Protein AF-A0A7S0L9W1-F1 (afdb_monomer_lite)

pLDDT: mean 86.01, std 10.77, range [50.94, 96.69]

Organism: NCBI:txid221442

Foldseek 3Di:
DDDDDDDDDDFDDDLLCRVAAFQQAQEEEDEDDADDPPDQPPLLSNVVSCLRHHHAQGKYKYKWADDPSIPVVVNVVNQCVPPHPQKDWPDWDWDADPNGIMIITMMGGHDD

Sequence (112 aa):
AAMLRGVVSAIVADATRPALRADSVDVVLADLPYGGSHARLDVGALLTQLGRLLRHGGRMLLLGSSGATGSATASLKCIRRWPRGSWRLVREAPVSCGGIPCTALLIVRSKR

Secondary structure (DSSP, 8-state):
-PPP----------TTS--PPTT-EEEEEEEPPPSTTS----HHHHHHHHHHHEEEEEEEEEEEE-STT-HHHHHHHHHHHTTTTSEEEEEEEEEEETTEEEEEEEEEEPP-

Structure (mmCIF, N/CA/C/O backbone):
data_AF-A0A7S0L9W1-F1
#
_entry.id   AF-A0A7S0L9W1-F1
#
loop_
_atom_site.group_PDB
_atom_site.id
_atom_site.type_symbol
_atom_site.label_atom_id
_atom_site.label_alt_id
_atom_site.label_comp_id
_atom_site.label_asym_id
_atom_site.label_entity_id
_atom_site.label_seq_id
_atom_site.pdbx_PDB_ins_code
_atom_site.Cartn_x
_atom_site.Cartn_y
_atom_site.Cartn_z
_atom_site.occupancy
_atom_site.B_iso_or_equiv
_atom_site.auth_seq_id
_atom_site.auth_comp_id
_atom_site.auth_asym_id
_atom_site.auth_atom_id
_atom_site.pdbx_PDB_model_num
ATOM 1 N N . ALA A 1 1 ? -9.606 -29.327 6.667 1.00 66.69 1 ALA A N 1
ATOM 2 C CA . ALA A 1 1 ? -9.270 -27.891 6.571 1.00 66.69 1 ALA A CA 1
ATOM 3 C C . ALA A 1 1 ? -10.549 -27.085 6.766 1.00 66.69 1 ALA A C 1
ATOM 5 O O . ALA A 1 1 ? -11.549 -27.431 6.150 1.00 66.69 1 ALA A O 1
ATOM 6 N N . ALA A 1 2 ? -10.562 -26.083 7.648 1.00 69.88 2 ALA A N 1
ATOM 7 C CA . ALA A 1 2 ? -11.728 -25.214 7.792 1.00 69.88 2 ALA A CA 1
ATOM 8 C C . ALA A 1 2 ? -11.856 -24.330 6.541 1.00 69.88 2 ALA A C 1
ATOM 10 O O . ALA A 1 2 ? -10.899 -23.661 6.155 1.00 69.88 2 ALA A O 1
ATOM 11 N N . MET A 1 3 ? -13.016 -24.360 5.888 1.00 80.50 3 MET A N 1
ATOM 12 C CA . MET A 1 3 ? -13.301 -23.504 4.739 1.00 80.50 3 MET A CA 1
ATOM 13 C C . MET A 1 3 ? -13.539 -22.078 5.239 1.00 80.50 3 MET A C 1
ATOM 15 O O . MET A 1 3 ? -14.477 -21.835 6.000 1.00 80.50 3 MET A O 1
ATOM 19 N N . LEU A 1 4 ? -12.689 -21.138 4.824 1.00 80.75 4 LEU A N 1
ATOM 20 C CA . LEU A 1 4 ? -12.913 -19.715 5.070 1.00 80.75 4 LEU A CA 1
ATOM 21 C C . LEU A 1 4 ? -14.210 -19.289 4.370 1.00 80.75 4 LEU A C 1
ATOM 23 O O . LEU A 1 4 ? -14.397 -19.550 3.182 1.00 80.75 4 LEU A O 1
ATOM 27 N N . ARG A 1 5 ? -15.112 -18.646 5.115 1.00 86.12 5 ARG A N 1
ATOM 28 C CA . ARG A 1 5 ? -16.354 -18.060 4.595 1.00 86.12 5 ARG A CA 1
ATOM 29 C C . ARG A 1 5 ? -16.270 -16.544 4.733 1.00 86.12 5 ARG A C 1
ATOM 31 O O . ARG A 1 5 ? -15.873 -16.051 5.784 1.00 86.12 5 ARG A O 1
ATOM 38 N N . GLY A 1 6 ? -16.642 -15.818 3.683 1.00 87.88 6 GLY A N 1
ATOM 39 C CA . GLY A 1 6 ? -16.603 -14.359 3.657 1.00 87.88 6 GLY A CA 1
ATOM 40 C C . GLY A 1 6 ? -17.353 -13.785 2.459 1.00 87.88 6 GLY A C 1
ATOM 41 O O . GLY A 1 6 ? -17.722 -14.518 1.542 1.00 87.88 6 GLY A O 1
ATOM 42 N N . VAL A 1 7 ? -17.581 -12.474 2.487 1.00 91.12 7 VAL A N 1
ATOM 43 C CA . VAL A 1 7 ? -18.172 -11.718 1.376 1.00 91.12 7 VAL A CA 1
ATOM 44 C C . VAL A 1 7 ? -17.045 -11.071 0.581 1.00 91.12 7 VAL A C 1
ATOM 46 O O . VAL A 1 7 ? -16.161 -10.440 1.161 1.00 91.12 7 VAL A O 1
ATOM 49 N N . VAL A 1 8 ? -17.086 -11.222 -0.740 1.00 91.00 8 VAL A N 1
ATOM 50 C CA . VAL A 1 8 ? -16.186 -10.531 -1.666 1.00 91.00 8 VAL A CA 1
ATOM 51 C C . VAL A 1 8 ? -16.987 -9.461 -2.390 1.00 91.00 8 VAL A C 1
ATOM 53 O O . VAL A 1 8 ? -18.029 -9.755 -2.972 1.00 91.00 8 VAL A O 1
ATOM 56 N N . SER A 1 9 ? -16.477 -8.233 -2.371 1.00 90.62 9 SER A N 1
ATOM 57 C CA . SER A 1 9 ? -17.067 -7.098 -3.078 1.00 90.62 9 SER A CA 1
ATOM 58 C C . SER A 1 9 ? -16.028 -6.475 -3.998 1.00 90.62 9 SER A C 1
ATOM 60 O O . SER A 1 9 ? -14.873 -6.308 -3.606 1.00 90.62 9 SER A O 1
ATOM 62 N N . ALA A 1 10 ? -16.448 -6.099 -5.203 1.00 91.62 10 ALA A N 1
ATOM 63 C CA . ALA A 1 10 ? -15.641 -5.333 -6.143 1.00 91.62 10 ALA A CA 1
ATOM 64 C C . ALA A 1 10 ? -16.183 -3.904 -6.223 1.00 91.62 10 ALA A C 1
ATOM 66 O O . ALA A 1 10 ? -17.388 -3.697 -6.356 1.00 91.62 10 ALA A O 1
ATOM 67 N N . ILE A 1 11 ? -15.292 -2.920 -6.128 1.00 89.81 11 ILE A N 1
ATOM 68 C CA . ILE A 1 11 ? -15.631 -1.499 -6.208 1.00 89.81 11 ILE A CA 1
ATOM 69 C C . ILE A 1 11 ? -14.728 -0.877 -7.266 1.00 89.81 11 ILE A C 1
ATOM 71 O O . ILE A 1 11 ? -13.506 -0.979 -7.174 1.00 89.81 11 ILE A O 1
ATOM 75 N N . VAL A 1 12 ? -15.327 -0.218 -8.256 1.00 91.88 12 VAL A N 1
ATOM 76 C CA . VAL A 1 12 ? -14.591 0.614 -9.212 1.00 91.88 12 VAL A CA 1
ATOM 77 C C . VAL A 1 12 ? -14.493 2.012 -8.619 1.00 91.88 12 VAL A C 1
ATOM 79 O O . VAL A 1 12 ? -15.493 2.721 -8.524 1.00 91.88 12 VAL A O 1
ATOM 82 N N . ALA A 1 13 ? -13.300 2.394 -8.173 1.00 89.31 13 ALA A N 1
ATOM 83 C CA . ALA A 1 13 ? -13.055 3.709 -7.600 1.00 89.31 13 ALA A CA 1
ATOM 84 C C . ALA A 1 13 ? -11.594 4.136 -7.766 1.00 89.31 13 ALA A C 1
ATOM 86 O O . ALA A 1 13 ? -10.699 3.311 -7.946 1.00 89.31 13 ALA A O 1
ATOM 87 N N . ASP A 1 14 ? -11.358 5.439 -7.634 1.00 89.69 14 ASP A N 1
ATOM 88 C CA . ASP A 1 14 ? -10.025 5.987 -7.401 1.00 89.69 14 ASP A CA 1
ATOM 89 C C . ASP A 1 14 ? -9.581 5.620 -5.973 1.00 89.69 14 ASP A C 1
ATOM 91 O O . ASP A 1 14 ? -10.287 5.900 -5.002 1.00 89.69 14 ASP A O 1
ATOM 95 N N . ALA A 1 15 ? -8.405 5.007 -5.821 1.00 88.88 15 ALA A N 1
ATOM 96 C CA . ALA A 1 15 ? -7.862 4.617 -4.516 1.00 88.88 15 ALA A CA 1
ATOM 97 C C . ALA A 1 15 ? -7.563 5.821 -3.597 1.00 88.88 15 ALA A C 1
ATOM 99 O O . ALA A 1 15 ? -7.480 5.669 -2.377 1.00 88.88 15 ALA A O 1
ATOM 100 N N . THR A 1 16 ? -7.460 7.030 -4.157 1.00 87.62 16 THR A N 1
ATOM 101 C CA . THR A 1 16 ? -7.391 8.292 -3.409 1.00 87.62 16 THR A CA 1
ATOM 102 C C . THR A 1 16 ? -8.777 8.836 -3.020 1.00 87.62 16 THR A C 1
ATOM 104 O O . THR A 1 16 ? -8.878 9.840 -2.310 1.00 87.62 16 THR A O 1
ATOM 107 N N . ARG A 1 17 ? -9.872 8.191 -3.454 1.00 87.62 17 ARG A N 1
ATOM 108 C CA . ARG A 1 17 ? -11.271 8.531 -3.125 1.00 87.62 17 ARG A CA 1
ATOM 109 C C . ARG A 1 17 ? -12.204 7.296 -3.122 1.00 87.62 17 ARG A C 1
ATOM 111 O O . ARG A 1 17 ? -13.250 7.327 -3.765 1.00 87.62 17 ARG A O 1
ATOM 118 N N . PRO A 1 18 ? -11.913 6.217 -2.369 1.00 82.06 18 PRO A N 1
ATOM 119 C CA . PRO A 1 18 ? -12.571 4.917 -2.563 1.00 82.06 18 PRO A CA 1
ATOM 120 C C . PRO A 1 18 ? -14.012 4.810 -2.023 1.00 82.06 18 PRO A C 1
ATOM 122 O O . PRO A 1 18 ? -14.554 3.714 -1.958 1.00 82.06 18 PRO A O 1
ATOM 125 N N . ALA A 1 19 ? -14.630 5.909 -1.572 1.00 87.50 19 ALA A N 1
ATOM 126 C CA . ALA A 1 19 ? -15.959 5.944 -0.935 1.00 87.50 19 ALA A CA 1
ATOM 127 C C . ALA A 1 19 ? -16.153 4.988 0.272 1.00 87.50 19 ALA A C 1
ATOM 129 O O . ALA A 1 19 ? -17.274 4.735 0.708 1.00 87.50 19 ALA A O 1
ATOM 130 N N . LEU A 1 20 ? -15.062 4.488 0.860 1.00 90.38 20 LEU A N 1
ATOM 131 C CA . LEU A 1 20 ? -15.083 3.625 2.043 1.00 90.38 20 LEU A CA 1
ATOM 132 C C . LEU A 1 20 ? -15.120 4.440 3.347 1.00 90.38 20 LEU A C 1
ATOM 134 O O . LEU A 1 20 ? -14.573 5.550 3.431 1.00 90.38 20 LEU A O 1
ATOM 138 N N . ARG A 1 21 ? -15.748 3.876 4.386 1.00 92.94 21 ARG A N 1
ATOM 139 C CA . ARG A 1 21 ? -15.845 4.483 5.727 1.00 92.94 21 ARG A CA 1
ATOM 140 C C . ARG A 1 21 ? -14.475 4.539 6.410 1.00 92.94 21 ARG A C 1
ATOM 142 O O . ARG A 1 21 ? -13.616 3.699 6.154 1.00 92.94 21 ARG A O 1
ATOM 149 N N . ALA A 1 22 ? -14.266 5.534 7.269 1.00 91.75 22 ALA A N 1
ATOM 150 C CA . ALA A 1 22 ? -13.051 5.602 8.081 1.00 91.75 22 ALA A CA 1
ATOM 151 C C . ALA A 1 22 ? -12.955 4.390 9.026 1.00 91.75 22 ALA A C 1
ATOM 153 O O . ALA A 1 22 ? -13.988 3.856 9.426 1.00 91.75 22 ALA A O 1
ATOM 154 N N . ASP A 1 23 ? -11.730 3.959 9.338 1.00 92.25 23 ASP A N 1
ATOM 155 C CA . ASP A 1 23 ? -11.426 2.842 10.251 1.00 92.25 23 ASP A CA 1
ATOM 156 C C . ASP A 1 23 ? -12.154 1.516 9.930 1.00 92.25 23 ASP A C 1
ATOM 158 O O . ASP A 1 23 ? -12.356 0.679 10.806 1.00 92.25 23 ASP A O 1
ATOM 162 N N . SER A 1 24 ? -12.550 1.313 8.670 1.00 94.00 24 SER A N 1
ATOM 163 C CA . SER A 1 24 ? -13.317 0.142 8.221 1.00 94.00 24 SER A CA 1
ATOM 164 C C . SER A 1 24 ? -12.458 -1.028 7.739 1.00 94.00 24 SER A C 1
ATOM 166 O O . SER A 1 24 ? -12.993 -2.093 7.436 1.00 94.00 24 SER A O 1
ATOM 168 N N . VAL A 1 25 ? -11.140 -0.837 7.645 1.00 94.38 25 VAL A N 1
ATOM 169 C CA . VAL A 1 25 ? -10.213 -1.818 7.077 1.00 94.38 25 VAL A CA 1
ATOM 170 C C . VAL A 1 25 ? -9.17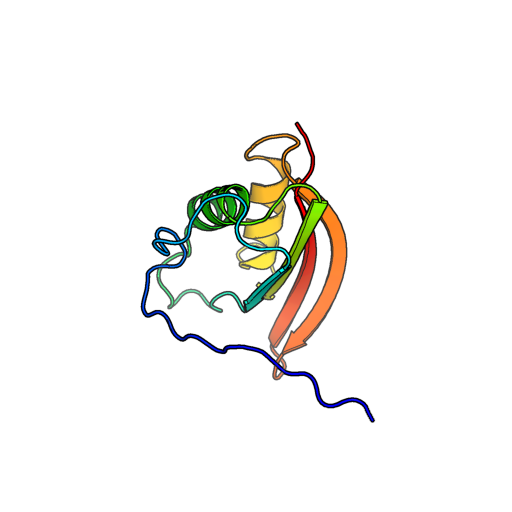5 -2.237 8.113 1.00 94.38 25 VAL A C 1
ATOM 172 O O . VAL A 1 25 ? -8.575 -1.402 8.785 1.00 94.38 25 VAL A O 1
ATOM 175 N N . ASP A 1 26 ? -8.911 -3.538 8.199 1.00 95.44 26 ASP A N 1
ATOM 176 C CA . ASP A 1 26 ? -7.905 -4.109 9.104 1.00 95.44 26 ASP A CA 1
ATOM 177 C C . ASP A 1 26 ? -6.544 -4.288 8.431 1.00 95.44 26 ASP A C 1
ATOM 179 O O . ASP A 1 26 ? -5.489 -4.121 9.058 1.00 95.44 26 ASP A O 1
ATOM 183 N N . VAL A 1 27 ? -6.589 -4.658 7.151 1.00 96.12 27 VAL A N 1
ATOM 184 C CA . VAL A 1 27 ? -5.433 -4.996 6.329 1.00 96.12 27 VAL A CA 1
ATOM 185 C C . VAL A 1 27 ? -5.618 -4.420 4.933 1.00 96.12 27 VAL A C 1
ATOM 187 O O . VAL A 1 27 ? -6.671 -4.591 4.324 1.00 96.12 27 VAL A O 1
ATOM 190 N N . VAL A 1 28 ? -4.576 -3.777 4.414 1.00 95.56 28 VAL A N 1
ATOM 191 C CA . VAL A 1 28 ? -4.488 -3.335 3.018 1.00 95.56 28 VAL A CA 1
ATOM 192 C C . VAL A 1 28 ? -3.353 -4.081 2.331 1.00 95.56 28 VAL A C 1
ATOM 194 O O . VAL A 1 28 ? -2.246 -4.160 2.862 1.00 95.56 28 VAL A O 1
ATOM 197 N N . LEU A 1 29 ? -3.616 -4.589 1.133 1.00 95.62 29 LEU A N 1
ATOM 198 C CA . LEU A 1 29 ? -2.604 -5.109 0.221 1.00 95.62 29 LEU A CA 1
ATOM 199 C C . LEU A 1 29 ? -2.688 -4.267 -1.049 1.00 95.62 29 LEU A C 1
ATOM 201 O O . LEU A 1 29 ? -3.775 -4.138 -1.611 1.00 95.62 29 LEU A O 1
ATOM 205 N N . ALA A 1 30 ? -1.581 -3.668 -1.474 1.00 92.75 30 ALA A N 1
ATOM 206 C CA . ALA A 1 30 ? -1.565 -2.864 -2.687 1.00 92.75 30 ALA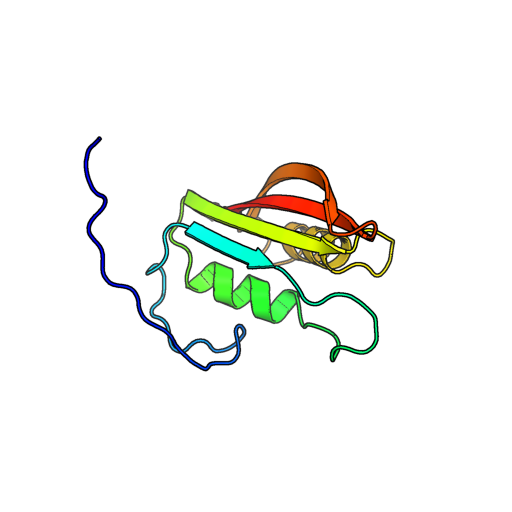 A CA 1
ATOM 207 C C . ALA A 1 30 ? -0.311 -3.141 -3.509 1.00 92.75 30 ALA A C 1
ATOM 209 O O . ALA A 1 30 ? 0.812 -3.004 -3.020 1.00 92.75 30 ALA A O 1
ATOM 210 N N . ASP A 1 31 ? -0.544 -3.495 -4.767 1.00 91.69 31 ASP A N 1
ATOM 211 C CA . ASP A 1 31 ? 0.466 -3.552 -5.810 1.00 91.69 31 ASP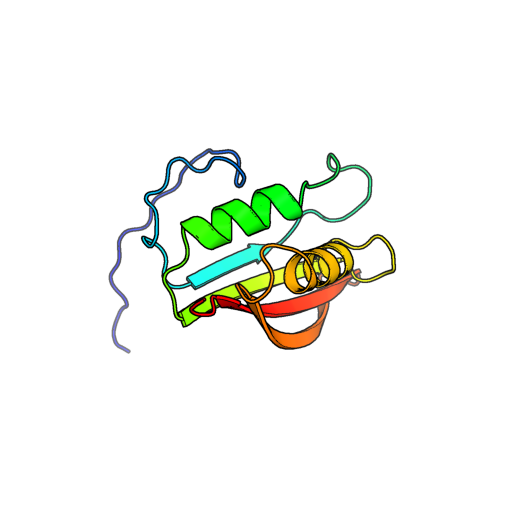 A CA 1
ATOM 212 C C . ASP A 1 31 ? 0.438 -2.226 -6.578 1.00 91.69 31 ASP A C 1
ATOM 214 O O . ASP A 1 31 ? -0.542 -1.907 -7.255 1.00 91.69 31 ASP A O 1
ATOM 218 N N . LEU A 1 32 ? 1.446 -1.381 -6.356 1.00 89.06 32 LEU A N 1
ATOM 219 C CA . LEU A 1 32 ? 1.463 -0.021 -6.881 1.00 89.06 32 LEU A CA 1
ATOM 220 C C . LEU A 1 32 ? 1.891 -0.016 -8.354 1.00 89.06 32 LEU A C 1
ATOM 222 O O . LEU A 1 32 ? 2.797 -0.758 -8.727 1.00 89.06 32 LEU A O 1
ATOM 226 N N . PRO A 1 33 ? 1.320 0.877 -9.184 1.00 83.31 33 PRO A N 1
ATOM 227 C CA . PRO A 1 33 ? 1.682 0.984 -10.592 1.00 83.31 33 PRO A CA 1
ATOM 228 C C . PRO A 1 33 ? 3.193 1.166 -10.799 1.00 83.31 33 PRO A C 1
ATOM 230 O O . PRO A 1 33 ? 3.866 1.910 -10.074 1.00 83.31 33 PRO A O 1
ATOM 233 N N . TYR A 1 34 ? 3.702 0.484 -11.825 1.00 73.88 34 TYR A N 1
ATOM 234 C CA . TYR A 1 34 ? 5.115 0.411 -12.183 1.00 73.88 34 TYR A CA 1
ATOM 235 C C . TYR A 1 34 ? 5.430 1.304 -13.387 1.00 73.88 34 TYR A C 1
ATOM 237 O O . TYR A 1 34 ? 4.724 1.269 -14.386 1.00 73.88 34 TYR A O 1
ATOM 245 N N . GLY A 1 35 ? 6.542 2.042 -13.349 1.00 59.97 35 GLY A N 1
ATOM 246 C CA . GLY A 1 35 ? 7.068 2.752 -14.523 1.00 59.97 35 GLY A CA 1
ATOM 247 C C . GLY A 1 35 ? 6.478 4.148 -14.773 1.00 59.97 35 GLY A C 1
ATOM 248 O O . GLY A 1 35 ? 5.421 4.515 -14.271 1.00 59.97 35 GLY A O 1
ATOM 249 N N . GLY A 1 36 ? 7.210 4.955 -15.549 1.00 52.16 36 GLY A N 1
ATOM 250 C CA . GLY A 1 36 ? 6.919 6.379 -15.777 1.00 52.16 36 GLY A CA 1
ATOM 251 C C . GLY A 1 36 ? 5.716 6.683 -16.679 1.00 52.16 36 GLY A C 1
ATOM 252 O O . GLY A 1 36 ? 5.337 7.848 -16.777 1.00 52.16 36 GLY A O 1
ATOM 253 N N . SER A 1 37 ? 5.125 5.668 -17.323 1.00 50.94 37 SER A N 1
ATOM 254 C CA . SER A 1 37 ? 3.979 5.817 -18.238 1.00 50.94 37 SER A CA 1
ATOM 255 C C . SER A 1 37 ? 2.622 5.794 -17.533 1.00 50.94 37 SER A C 1
ATOM 257 O O . SER A 1 37 ? 1.631 6.253 -18.096 1.00 50.94 37 SER A O 1
ATOM 259 N N . HIS A 1 38 ? 2.557 5.289 -16.299 1.00 52.88 38 HIS A N 1
ATOM 260 C CA . HIS A 1 38 ? 1.372 5.454 -15.468 1.00 52.88 38 HIS A CA 1
ATOM 261 C C . HIS A 1 38 ? 1.433 6.842 -14.832 1.00 52.88 38 HIS A C 1
ATOM 263 O O . HIS A 1 38 ? 2.456 7.216 -14.254 1.00 52.88 38 HIS A O 1
ATOM 269 N N . ALA A 1 39 ? 0.353 7.618 -14.986 1.00 53.03 39 ALA A N 1
ATOM 270 C CA . ALA A 1 39 ? 0.191 8.942 -14.391 1.00 53.03 39 ALA A CA 1
ATOM 271 C C . ALA A 1 39 ? 0.773 8.951 -12.972 1.00 53.03 39 ALA A C 1
ATOM 273 O O . ALA A 1 39 ? 0.449 8.065 -12.181 1.00 53.03 39 ALA A O 1
ATOM 274 N N . ARG A 1 40 ? 1.681 9.900 -12.694 1.00 69.81 40 ARG A N 1
ATOM 275 C CA . ARG A 1 40 ? 2.442 9.991 -11.438 1.00 69.81 40 ARG A CA 1
ATOM 276 C C . ARG A 1 40 ? 1.508 9.732 -10.259 1.00 69.81 40 ARG A C 1
ATOM 278 O O . ARG A 1 40 ? 0.702 10.594 -9.921 1.00 69.81 40 ARG A O 1
ATOM 285 N N . LEU A 1 41 ? 1.608 8.544 -9.666 1.00 78.94 41 LEU A N 1
ATOM 286 C CA . LEU A 1 41 ? 0.807 8.178 -8.509 1.00 78.94 41 LEU A CA 1
ATOM 287 C C . LEU A 1 41 ? 1.040 9.226 -7.419 1.00 78.94 41 LEU A C 1
ATOM 289 O O . LEU A 1 41 ? 2.176 9.409 -6.972 1.00 78.94 41 LEU A O 1
ATOM 293 N N . ASP A 1 42 ? -0.025 9.886 -6.965 1.00 85.81 42 ASP A N 1
ATOM 294 C CA . ASP A 1 42 ? 0.053 10.716 -5.768 1.00 85.81 42 ASP A CA 1
ATOM 295 C C . ASP A 1 42 ? 0.067 9.805 -4.537 1.00 85.81 42 ASP A C 1
ATOM 297 O O . ASP A 1 42 ? -0.950 9.491 -3.913 1.00 85.81 42 ASP A O 1
ATOM 301 N N . VAL A 1 43 ? 1.272 9.349 -4.203 1.00 86.56 43 VAL A N 1
ATOM 302 C CA . VAL A 1 43 ? 1.537 8.496 -3.045 1.00 86.56 43 VAL A CA 1
ATOM 303 C C . VAL A 1 43 ? 1.111 9.182 -1.742 1.00 86.56 43 VAL A C 1
ATOM 305 O O . VAL A 1 43 ? 0.678 8.510 -0.808 1.00 86.56 43 VAL A O 1
ATOM 308 N N . GLY A 1 44 ? 1.188 10.515 -1.666 1.00 85.94 44 GLY A N 1
ATOM 309 C CA . GLY A 1 44 ? 0.757 11.276 -0.495 1.00 85.94 44 GLY A CA 1
ATOM 310 C C . GLY A 1 44 ? -0.757 11.224 -0.301 1.00 85.94 44 GLY A C 1
ATOM 311 O O . GLY A 1 44 ? -1.227 10.915 0.799 1.00 85.94 44 GLY A O 1
ATOM 312 N N . ALA A 1 45 ? -1.518 11.470 -1.369 1.00 87.44 45 ALA A N 1
ATOM 313 C CA . ALA A 1 45 ? -2.975 11.363 -1.360 1.00 87.44 45 ALA A CA 1
ATOM 314 C C . ALA A 1 45 ? -3.434 9.929 -1.057 1.00 87.44 45 ALA A C 1
ATOM 316 O O . ALA A 1 45 ? -4.301 9.732 -0.201 1.00 87.44 45 ALA A O 1
ATOM 317 N N . LEU A 1 46 ? -2.801 8.929 -1.683 1.00 89.38 46 LEU A N 1
ATOM 318 C CA . LEU A 1 46 ? -3.079 7.517 -1.425 1.00 89.38 46 LEU A CA 1
ATOM 319 C C . LEU A 1 46 ? -2.854 7.171 0.050 1.00 89.38 46 LEU A C 1
ATOM 321 O O . LEU A 1 46 ? -3.769 6.697 0.721 1.00 89.38 46 LEU A O 1
ATOM 325 N N . LEU A 1 47 ? -1.663 7.451 0.587 1.00 88.50 47 LEU A N 1
ATOM 326 C CA . LEU A 1 47 ? -1.346 7.145 1.982 1.00 88.50 47 LEU A CA 1
ATOM 327 C C . LEU A 1 47 ? -2.260 7.895 2.947 1.00 88.50 47 LEU A C 1
ATOM 329 O O . LEU A 1 47 ? -2.682 7.319 3.941 1.00 88.50 47 LEU A O 1
ATOM 333 N N . THR A 1 48 ? -2.628 9.142 2.658 1.00 87.94 48 THR A N 1
ATOM 334 C CA . THR A 1 48 ? -3.576 9.895 3.494 1.00 87.94 48 THR A CA 1
ATOM 335 C C . THR A 1 48 ? -4.923 9.181 3.590 1.00 87.94 48 THR A C 1
ATOM 337 O O . THR A 1 48 ? -5.473 9.037 4.682 1.00 87.94 48 THR A O 1
ATOM 340 N N . GLN A 1 49 ? -5.439 8.674 2.472 1.00 89.81 49 GLN A N 1
ATOM 341 C CA . GLN A 1 49 ? -6.705 7.944 2.460 1.00 89.81 49 GLN A CA 1
ATOM 342 C C . GLN A 1 49 ? -6.596 6.580 3.113 1.00 89.81 49 GLN A C 1
ATOM 344 O O . GLN A 1 49 ? -7.442 6.240 3.933 1.00 89.81 49 GLN A O 1
ATOM 349 N N . LEU A 1 50 ? -5.535 5.823 2.840 1.00 90.31 50 LEU A N 1
ATOM 350 C CA . LEU A 1 50 ? -5.292 4.557 3.532 1.00 90.31 50 LEU A CA 1
ATOM 351 C C . LEU A 1 50 ? -5.168 4.781 5.046 1.00 90.31 50 LEU A C 1
ATOM 353 O O . LEU A 1 50 ? -5.686 3.992 5.829 1.00 90.31 50 LEU A O 1
ATOM 357 N N . GLY A 1 51 ? -4.590 5.909 5.462 1.00 89.38 51 GLY A N 1
ATOM 358 C CA . GLY A 1 51 ? -4.527 6.346 6.856 1.00 89.38 51 GLY A CA 1
ATOM 359 C C . GLY A 1 51 ? -5.870 6.695 7.469 1.00 89.38 51 GLY A C 1
ATOM 360 O O . GLY A 1 51 ? -5.994 6.601 8.679 1.00 89.38 51 GLY A O 1
ATOM 361 N N . ARG A 1 52 ? -6.873 7.063 6.671 1.00 90.62 52 ARG A N 1
ATOM 362 C CA . ARG A 1 52 ? -8.256 7.249 7.127 1.00 90.62 52 ARG A CA 1
ATOM 363 C C . ARG A 1 52 ? -9.000 5.916 7.233 1.00 90.62 52 ARG A C 1
ATOM 365 O O . ARG A 1 52 ? -9.818 5.748 8.128 1.00 90.62 52 ARG A O 1
ATOM 372 N N . LEU A 1 53 ? -8.761 4.992 6.302 1.00 92.31 53 LEU A N 1
ATOM 373 C CA . LEU A 1 53 ? -9.507 3.732 6.180 1.00 92.31 53 LEU A CA 1
ATOM 374 C C . LEU A 1 53 ? -9.023 2.636 7.123 1.00 92.31 53 LEU A C 1
ATOM 376 O O . LEU A 1 53 ? -9.830 1.885 7.662 1.00 92.31 53 LEU A O 1
ATOM 380 N N . LEU A 1 54 ? -7.708 2.511 7.272 1.00 92.88 54 LEU A N 1
ATOM 381 C CA . LEU A 1 54 ? -7.078 1.426 8.008 1.00 92.88 54 LEU A CA 1
ATOM 382 C C . LEU A 1 54 ? -7.203 1.691 9.502 1.00 92.88 54 LEU A C 1
ATOM 384 O O . LEU A 1 54 ? -6.656 2.689 9.934 1.00 92.88 54 LEU A O 1
ATOM 388 N N . ARG A 1 55 ? -7.836 0.839 10.308 1.00 93.00 55 ARG A N 1
ATOM 389 C CA . ARG A 1 55 ? -7.955 1.063 11.762 1.00 93.00 55 ARG A CA 1
ATOM 390 C C . ARG A 1 55 ? -6.594 1.270 12.446 1.00 93.00 55 ARG A C 1
ATOM 392 O O . ARG A 1 55 ? -5.559 0.804 11.963 1.00 93.00 55 ARG A O 1
ATOM 399 N N . HIS A 1 56 ? -6.568 1.906 13.618 1.00 90.69 56 HIS A N 1
ATOM 400 C CA . HIS A 1 56 ? -5.345 1.978 14.431 1.00 90.69 56 HIS A CA 1
ATOM 401 C C . HIS A 1 56 ? -4.790 0.578 14.743 1.00 90.69 56 HIS A C 1
ATOM 403 O O . HIS A 1 56 ? -5.523 -0.313 15.163 1.00 90.69 56 HIS A O 1
ATOM 409 N N . GLY A 1 57 ? -3.486 0.378 14.531 1.00 92.12 57 GLY A N 1
ATOM 410 C CA . GLY A 1 57 ? -2.843 -0.938 14.626 1.00 92.12 57 GLY A CA 1
ATOM 411 C C . GLY A 1 57 ? -3.059 -1.844 13.406 1.00 92.12 57 GLY A C 1
ATOM 412 O O . GLY A 1 57 ? -2.422 -2.895 13.316 1.00 92.12 57 GLY A O 1
ATOM 413 N N . GLY A 1 58 ? -3.905 -1.435 12.456 1.00 94.75 58 GLY A N 1
ATOM 414 C CA . GLY A 1 58 ? -4.061 -2.084 11.162 1.00 94.75 58 GLY A CA 1
ATOM 415 C C . GLY A 1 58 ? -2.765 -2.061 10.353 1.00 94.75 58 GLY A C 1
ATOM 416 O O . GLY A 1 58 ? -1.855 -1.256 10.600 1.00 94.75 58 GLY A O 1
ATOM 417 N N . ARG A 1 59 ? -2.672 -2.986 9.397 1.00 96.25 59 ARG A N 1
ATOM 418 C CA . ARG A 1 59 ? -1.452 -3.243 8.623 1.00 96.25 59 ARG A CA 1
ATOM 419 C C . ARG A 1 59 ? -1.653 -3.000 7.143 1.00 96.25 59 ARG A C 1
AT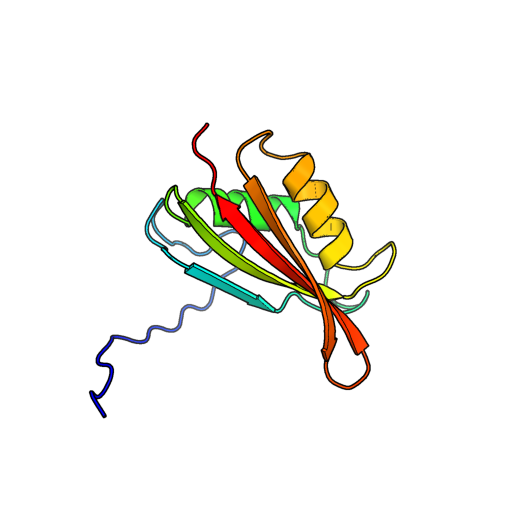OM 421 O O . ARG 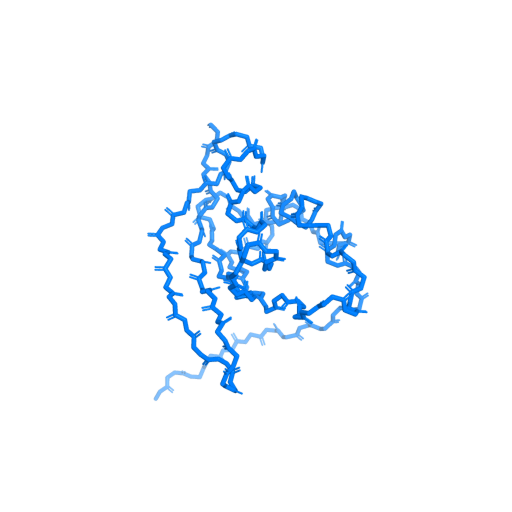A 1 59 ? -2.726 -3.215 6.599 1.00 96.25 59 ARG A O 1
ATOM 428 N N . MET A 1 60 ? -0.578 -2.615 6.487 1.00 95.38 60 MET A N 1
ATOM 429 C CA . MET A 1 60 ? -0.544 -2.443 5.051 1.00 95.38 60 MET A CA 1
ATOM 430 C C . MET A 1 60 ? 0.714 -3.085 4.490 1.00 95.38 60 MET A C 1
ATOM 432 O O . MET A 1 60 ? 1.805 -2.862 5.017 1.00 95.38 60 MET A O 1
ATOM 436 N N . LEU A 1 61 ? 0.549 -3.865 3.428 1.00 96.69 61 LEU A N 1
ATOM 437 C CA . LEU A 1 61 ? 1.639 -4.338 2.591 1.00 96.69 61 LEU A CA 1
ATOM 438 C C . LEU A 1 61 ? 1.582 -3.578 1.268 1.00 96.69 61 LEU A C 1
ATOM 440 O O . LEU A 1 61 ? 0.625 -3.732 0.509 1.00 96.69 61 LEU A O 1
ATOM 444 N N . LEU A 1 62 ? 2.595 -2.752 1.020 1.00 94.44 62 LEU A N 1
ATOM 445 C CA . LEU A 1 62 ? 2.781 -2.073 -0.259 1.00 94.44 62 LEU A CA 1
ATOM 446 C C . LEU A 1 62 ? 3.879 -2.772 -1.042 1.00 94.44 62 LEU A C 1
ATOM 448 O O . LEU A 1 62 ? 4.972 -2.973 -0.516 1.00 94.44 62 LEU A O 1
ATOM 452 N N . LEU A 1 63 ? 3.601 -3.089 -2.295 1.00 93.50 63 LEU A N 1
ATOM 453 C CA . LEU A 1 63 ? 4.591 -3.512 -3.267 1.00 93.50 63 LEU A CA 1
ATOM 454 C C . LEU A 1 63 ? 4.761 -2.390 -4.288 1.00 93.50 63 LEU A C 1
ATOM 456 O O . LEU A 1 63 ? 3.780 -1.830 -4.766 1.00 93.50 63 LEU A O 1
ATOM 460 N N . GLY A 1 64 ? 5.999 -2.021 -4.590 1.00 91.62 64 GLY A N 1
ATOM 461 C CA . GLY A 1 64 ? 6.276 -0.996 -5.588 1.00 91.62 64 GLY A CA 1
ATOM 462 C C . GLY A 1 64 ? 7.659 -1.149 -6.195 1.00 91.62 64 GLY A C 1
ATOM 463 O O . GLY A 1 64 ? 8.504 -1.867 -5.655 1.00 91.62 64 GLY A O 1
ATOM 464 N N . SER A 1 65 ? 7.903 -0.453 -7.305 1.00 90.31 65 SER A N 1
ATOM 465 C CA . SER A 1 65 ? 9.214 -0.456 -7.954 1.00 90.31 65 SER A CA 1
ATOM 466 C C . SER A 1 65 ? 10.293 0.099 -7.029 1.00 90.31 65 SER A C 1
ATOM 468 O O . SER A 1 65 ? 10.085 1.088 -6.311 1.00 90.31 65 SER A O 1
ATOM 470 N N . SER A 1 66 ? 11.462 -0.535 -7.075 1.00 86.94 66 SER A N 1
ATOM 471 C CA . SER A 1 66 ? 12.679 -0.035 -6.441 1.00 86.94 66 SER A CA 1
ATOM 472 C C . SER A 1 66 ? 13.332 1.073 -7.282 1.00 86.94 66 SER A C 1
ATOM 474 O O . SER A 1 66 ? 12.953 1.324 -8.426 1.00 86.94 66 SER A O 1
ATOM 476 N N . GLY A 1 67 ? 14.345 1.737 -6.718 1.00 82.81 67 GLY A N 1
ATOM 477 C CA . GLY A 1 67 ? 15.110 2.800 -7.382 1.00 82.81 67 GLY A CA 1
ATOM 478 C C . GLY A 1 67 ? 14.700 4.213 -6.952 1.00 82.81 67 GLY A C 1
ATOM 479 O O . GLY A 1 67 ? 13.666 4.421 -6.326 1.00 82.81 67 GLY A O 1
ATOM 480 N N . ALA A 1 68 ? 15.523 5.214 -7.281 1.00 74.50 68 ALA A N 1
ATOM 481 C CA . ALA A 1 68 ? 15.399 6.580 -6.750 1.00 74.50 68 ALA A CA 1
ATOM 482 C C . ALA A 1 68 ? 14.045 7.263 -7.038 1.00 74.50 68 ALA A C 1
ATOM 484 O O . ALA A 1 68 ? 13.587 8.101 -6.252 1.00 74.50 68 ALA A O 1
ATOM 485 N N . THR A 1 69 ? 13.414 6.891 -8.152 1.00 75.19 69 THR A N 1
ATOM 486 C CA . THR A 1 69 ? 12.100 7.364 -8.613 1.00 75.19 69 THR A CA 1
ATOM 487 C C . THR A 1 69 ? 11.000 6.307 -8.463 1.00 75.19 69 THR A C 1
ATOM 489 O O . THR A 1 69 ? 9.875 6.532 -8.904 1.00 75.19 69 THR A O 1
ATOM 492 N N . GLY A 1 70 ? 11.307 5.164 -7.842 1.00 83.00 70 GLY A N 1
ATOM 493 C CA . GLY A 1 70 ? 10.380 4.054 -7.663 1.00 83.00 70 GLY A CA 1
ATOM 494 C C . GLY A 1 70 ? 9.264 4.358 -6.663 1.00 83.00 70 GLY A C 1
ATOM 495 O O . GLY A 1 70 ? 9.435 5.140 -5.716 1.00 83.00 70 GLY A O 1
ATOM 496 N N . SER A 1 71 ? 8.106 3.723 -6.853 1.00 86.62 71 SER A N 1
ATOM 497 C CA . SER A 1 71 ? 6.920 3.943 -6.015 1.00 86.62 71 SER A CA 1
ATOM 498 C C . SER A 1 71 ? 7.140 3.499 -4.565 1.00 86.62 71 SER A C 1
ATOM 500 O O . SER A 1 71 ? 6.601 4.122 -3.644 1.00 86.62 71 SER A O 1
ATOM 502 N N . ALA A 1 72 ? 8.006 2.510 -4.323 1.00 89.25 72 ALA A N 1
ATOM 503 C CA . ALA A 1 72 ? 8.384 2.117 -2.969 1.00 89.25 72 ALA A CA 1
ATOM 504 C C . ALA A 1 72 ? 9.216 3.201 -2.263 1.00 89.25 72 ALA A C 1
ATOM 506 O O . ALA A 1 72 ? 8.936 3.561 -1.119 1.00 89.25 72 ALA A O 1
ATOM 507 N N . THR A 1 73 ? 10.196 3.795 -2.951 1.00 88.00 73 THR A N 1
ATOM 508 C CA . THR A 1 73 ? 10.998 4.896 -2.396 1.00 88.00 73 THR A CA 1
ATOM 509 C C . THR A 1 73 ? 10.151 6.145 -2.149 1.00 88.00 73 THR A C 1
ATOM 511 O O . THR A 1 73 ? 10.313 6.802 -1.117 1.00 88.00 73 THR A O 1
ATOM 514 N N . ALA A 1 74 ? 9.212 6.463 -3.044 1.00 87.88 74 ALA A N 1
ATOM 515 C CA . ALA A 1 74 ? 8.238 7.531 -2.821 1.00 87.88 74 ALA A CA 1
ATOM 516 C C . ALA A 1 74 ? 7.364 7.250 -1.584 1.00 87.88 74 ALA A C 1
ATOM 518 O O . ALA A 1 74 ? 7.207 8.125 -0.731 1.00 87.88 74 ALA A O 1
ATOM 519 N N . SER A 1 75 ? 6.888 6.010 -1.428 1.00 89.62 75 SER A N 1
ATOM 520 C CA . SER A 1 75 ? 6.106 5.575 -0.263 1.00 89.62 75 SER A CA 1
ATOM 521 C C . SER A 1 75 ? 6.886 5.738 1.033 1.00 89.62 75 SER A C 1
ATOM 523 O O . SER A 1 75 ? 6.387 6.365 1.963 1.00 89.62 75 SER A O 1
ATOM 525 N N . LEU A 1 76 ? 8.140 5.283 1.084 1.00 89.06 76 LEU A N 1
ATOM 526 C CA . LEU A 1 76 ? 9.017 5.462 2.245 1.00 89.06 76 LEU A CA 1
ATOM 527 C C . LEU A 1 76 ? 9.204 6.937 2.619 1.00 89.06 76 LEU A C 1
ATOM 529 O O . LEU A 1 76 ? 9.124 7.290 3.799 1.00 89.06 76 LEU A O 1
ATOM 533 N N . LYS A 1 77 ? 9.424 7.812 1.628 1.00 87.62 77 LYS A N 1
ATOM 534 C CA . LYS A 1 77 ? 9.546 9.262 1.852 1.00 87.62 77 LYS A CA 1
ATOM 535 C C . LYS A 1 77 ? 8.257 9.843 2.435 1.00 87.62 77 LYS A C 1
ATOM 537 O O . LYS A 1 77 ? 8.320 10.592 3.410 1.00 87.62 77 LYS A O 1
ATOM 542 N N . CYS A 1 78 ? 7.100 9.483 1.883 1.00 86.75 78 CYS A N 1
ATOM 543 C CA . CYS A 1 78 ? 5.805 9.961 2.361 1.00 86.75 78 CYS A CA 1
ATOM 544 C C . CYS A 1 78 ? 5.466 9.425 3.758 1.00 86.75 78 CYS A C 1
ATOM 546 O O . CYS A 1 78 ? 5.116 10.217 4.622 1.00 86.75 78 CYS A O 1
ATOM 548 N N . ILE A 1 79 ? 5.670 8.133 4.026 1.00 87.69 79 ILE A N 1
ATOM 549 C CA . ILE A 1 79 ? 5.453 7.489 5.336 1.00 87.69 79 ILE A CA 1
ATOM 550 C C . ILE A 1 79 ? 6.222 8.203 6.449 1.00 87.69 79 ILE A C 1
ATOM 552 O O . ILE A 1 79 ? 5.683 8.449 7.526 1.00 87.69 79 ILE A O 1
ATOM 556 N N . ARG A 1 80 ? 7.482 8.570 6.184 1.00 82.88 80 ARG A N 1
ATOM 557 C CA . ARG A 1 80 ? 8.327 9.291 7.148 1.00 82.88 80 ARG A CA 1
ATOM 558 C C . ARG A 1 80 ? 7.894 10.746 7.344 1.00 82.88 80 ARG A C 1
ATOM 560 O O . ARG A 1 80 ? 8.159 11.326 8.396 1.00 82.88 80 ARG A O 1
ATOM 567 N N . ARG A 1 81 ? 7.261 11.356 6.337 1.00 80.12 81 ARG A N 1
ATOM 568 C CA . ARG A 1 81 ? 6.965 12.794 6.305 1.00 80.12 81 ARG A CA 1
ATOM 569 C C . ARG A 1 81 ? 5.518 13.136 6.669 1.00 80.12 81 ARG A C 1
ATOM 571 O O . ARG A 1 81 ? 5.307 14.217 7.216 1.00 80.12 81 ARG A O 1
ATOM 578 N N . TRP A 1 82 ? 4.535 12.281 6.367 1.00 65.06 82 TRP A N 1
ATOM 579 C CA . TRP A 1 82 ? 3.129 12.692 6.323 1.00 65.06 82 TRP A CA 1
ATOM 580 C C . TRP A 1 82 ? 2.097 11.564 6.570 1.00 65.06 82 TRP A C 1
ATOM 582 O O . TRP A 1 82 ? 2.126 10.544 5.882 1.00 65.06 82 TRP A O 1
ATOM 592 N N . PRO A 1 83 ? 1.131 11.756 7.492 1.00 64.38 83 PRO A N 1
ATOM 593 C CA . PRO A 1 83 ? 1.228 12.633 8.657 1.00 64.38 83 PRO A CA 1
ATOM 594 C C . PRO A 1 83 ? 2.324 12.108 9.600 1.00 64.38 83 PRO A C 1
ATOM 596 O O . PRO A 1 83 ? 2.444 10.898 9.812 1.00 64.38 83 PRO A O 1
ATOM 599 N N . ARG A 1 84 ? 3.136 13.007 10.175 1.00 62.72 84 ARG A N 1
ATOM 600 C CA . ARG A 1 84 ? 4.211 12.623 11.110 1.00 62.72 84 ARG A CA 1
ATOM 601 C C . ARG A 1 84 ? 3.663 11.729 12.228 1.00 62.72 84 ARG A C 1
ATOM 603 O O . ARG A 1 84 ? 2.607 12.009 12.787 1.00 62.72 84 ARG A O 1
ATOM 610 N N . GLY A 1 85 ? 4.364 10.630 12.505 1.00 62.41 85 GLY A N 1
ATOM 611 C CA . GLY A 1 85 ? 4.009 9.679 13.562 1.00 62.41 85 GLY A CA 1
ATOM 612 C C . GLY A 1 85 ? 2.784 8.801 13.285 1.00 62.41 85 GLY A C 1
ATOM 613 O O . GLY A 1 85 ? 2.480 7.946 14.103 1.00 62.41 85 GLY A O 1
ATOM 614 N N . SER A 1 86 ? 2.090 8.949 12.149 1.00 79.56 86 SER A N 1
ATOM 615 C CA . SER A 1 86 ? 0.890 8.142 11.845 1.00 79.56 86 SER A CA 1
ATOM 616 C C . SER A 1 86 ? 1.213 6.758 11.278 1.00 79.56 86 SER A C 1
ATOM 618 O O . SER A 1 86 ? 0.359 5.872 11.269 1.00 79.56 86 SER A O 1
ATOM 620 N N . TRP A 1 87 ? 2.456 6.548 10.852 1.00 89.81 87 TRP A N 1
ATOM 621 C CA . TRP A 1 87 ? 2.911 5.324 10.209 1.00 89.81 87 TRP A CA 1
ATOM 622 C C . TRP A 1 87 ? 4.191 4.813 10.845 1.00 89.81 87 TRP A C 1
ATOM 624 O O . TRP A 1 87 ? 5.110 5.583 11.123 1.00 89.81 87 TRP A O 1
ATOM 634 N N . ARG A 1 88 ? 4.276 3.495 11.007 1.00 91.25 88 ARG A N 1
ATOM 635 C CA . ARG A 1 88 ? 5.495 2.809 11.425 1.00 91.25 88 ARG A CA 1
ATOM 636 C C . ARG A 1 88 ? 5.855 1.749 10.399 1.00 91.25 88 ARG A C 1
ATOM 638 O O . ARG A 1 88 ? 5.102 0.796 10.206 1.00 91.25 88 ARG A O 1
ATOM 645 N N . LEU A 1 89 ? 7.009 1.912 9.758 1.00 92.75 89 LEU A N 1
ATOM 646 C CA . LEU A 1 89 ? 7.596 0.863 8.931 1.00 92.75 89 LEU A CA 1
ATOM 647 C C . LEU A 1 89 ? 8.013 -0.296 9.846 1.00 92.75 89 LEU A C 1
ATOM 649 O O . LEU A 1 89 ? 8.741 -0.094 10.815 1.00 92.75 89 LEU A O 1
ATOM 653 N N . VAL A 1 90 ? 7.507 -1.491 9.561 1.00 94.69 90 VAL A N 1
ATOM 654 C CA . VAL A 1 90 ? 7.819 -2.725 10.294 1.00 94.69 90 VAL A CA 1
ATOM 655 C C . VAL A 1 90 ? 8.904 -3.507 9.576 1.00 94.69 90 VAL A C 1
ATOM 657 O O . VAL A 1 90 ? 9.817 -4.018 10.216 1.00 94.69 90 VAL A O 1
ATOM 660 N N . ARG A 1 91 ? 8.790 -3.623 8.251 1.00 95.56 91 ARG A N 1
ATOM 661 C CA . ARG A 1 91 ? 9.736 -4.372 7.431 1.00 95.56 91 ARG A CA 1
ATOM 662 C C . ARG A 1 91 ? 9.821 -3.769 6.043 1.00 95.56 91 ARG A C 1
ATOM 664 O O . ARG A 1 91 ? 8.812 -3.361 5.475 1.00 95.56 91 ARG A O 1
ATOM 671 N N . GLU A 1 92 ? 11.026 -3.790 5.509 1.00 95.75 92 GLU A N 1
ATOM 672 C CA . GLU A 1 92 ? 11.335 -3.529 4.114 1.00 95.75 92 GLU A CA 1
ATOM 673 C C . GLU A 1 92 ? 12.050 -4.768 3.573 1.00 95.75 92 GLU A C 1
ATOM 675 O O . GLU A 1 92 ? 12.917 -5.325 4.252 1.00 95.75 92 GLU A O 1
ATOM 680 N N . ALA A 1 93 ? 11.640 -5.255 2.404 1.00 96.06 93 ALA A N 1
ATOM 681 C CA . ALA A 1 93 ? 12.249 -6.422 1.779 1.00 96.06 93 ALA A CA 1
ATOM 682 C C . ALA A 1 93 ? 12.390 -6.208 0.266 1.00 96.06 93 ALA A C 1
ATOM 684 O O . ALA A 1 93 ? 11.394 -5.875 -0.383 1.00 96.06 93 ALA A O 1
ATOM 685 N N . PRO A 1 94 ? 13.588 -6.410 -0.310 1.00 94.88 94 PRO A N 1
ATOM 686 C CA . PRO A 1 94 ? 13.737 -6.467 -1.755 1.00 94.88 94 PRO A CA 1
ATOM 687 C C . PRO A 1 94 ? 13.059 -7.734 -2.284 1.00 94.88 94 PRO A C 1
ATOM 689 O O . PRO A 1 94 ? 13.181 -8.809 -1.694 1.00 94.88 94 PRO A O 1
ATOM 692 N N . VAL A 1 95 ? 12.339 -7.604 -3.392 1.00 94.25 95 VAL A N 1
ATOM 693 C CA . VAL A 1 95 ? 11.641 -8.701 -4.069 1.00 94.25 95 VAL A CA 1
ATOM 694 C C . VAL A 1 95 ? 11.771 -8.539 -5.584 1.00 94.25 95 VAL A C 1
ATOM 696 O O . VAL A 1 95 ? 12.021 -7.444 -6.081 1.00 94.25 95 VAL A O 1
ATOM 699 N N . SER A 1 96 ? 11.622 -9.636 -6.324 1.00 90.94 96 SER A N 1
ATOM 700 C CA . SER A 1 96 ? 11.607 -9.619 -7.789 1.00 90.94 96 SER A CA 1
ATOM 701 C C . SER A 1 96 ? 10.221 -9.998 -8.285 1.00 90.94 96 SER A C 1
ATOM 703 O O . SER A 1 96 ? 9.691 -11.046 -7.911 1.00 90.94 96 SER A O 1
ATOM 705 N N . CYS A 1 97 ? 9.640 -9.148 -9.126 1.00 87.31 97 CYS A N 1
ATOM 706 C CA . CYS A 1 97 ? 8.329 -9.360 -9.728 1.00 87.31 97 CYS A CA 1
ATOM 707 C C . CYS A 1 97 ? 8.514 -9.445 -11.242 1.00 87.31 97 CYS A C 1
ATOM 709 O O . CYS A 1 97 ? 8.711 -8.431 -11.904 1.00 87.31 97 CYS A O 1
ATOM 711 N N . GLY A 1 98 ? 8.538 -10.664 -11.792 1.00 86.00 98 GLY A N 1
ATOM 712 C CA . GLY A 1 98 ? 8.758 -10.869 -13.230 1.00 86.00 98 GLY A CA 1
ATOM 713 C C . GLY A 1 98 ? 10.111 -10.345 -13.734 1.00 86.00 98 GLY A C 1
ATOM 714 O O . GLY A 1 98 ? 10.202 -9.890 -14.868 1.00 86.00 98 GLY A O 1
ATOM 715 N N . GLY A 1 99 ? 11.148 -10.352 -12.886 1.00 86.56 99 GLY A N 1
ATOM 716 C CA . GLY A 1 99 ? 12.471 -9.802 -13.209 1.00 86.56 99 GLY A CA 1
ATOM 717 C C . GLY A 1 99 ? 12.620 -8.302 -12.937 1.00 86.56 99 GLY A C 1
ATOM 718 O O . GLY A 1 99 ? 13.723 -7.773 -13.053 1.00 86.56 99 GLY A O 1
ATOM 719 N N . ILE A 1 100 ? 11.545 -7.617 -12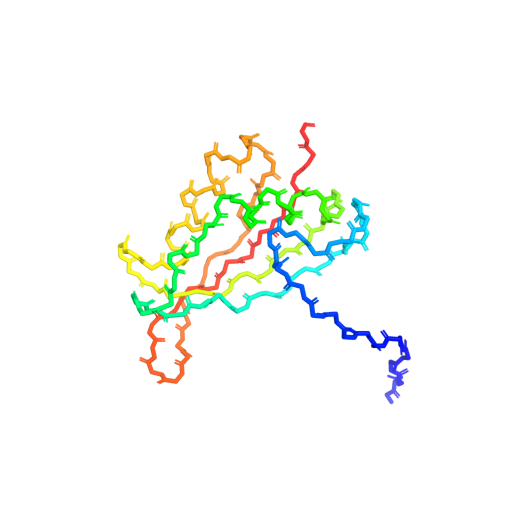.532 1.00 85.25 100 ILE A N 1
ATOM 720 C CA . ILE A 1 100 ? 11.588 -6.208 -12.138 1.00 85.25 100 ILE A CA 1
ATOM 721 C C . ILE A 1 100 ? 11.974 -6.117 -10.653 1.00 85.25 100 ILE A C 1
ATOM 723 O O . ILE A 1 100 ? 11.331 -6.766 -9.819 1.00 85.25 100 ILE A O 1
ATOM 727 N N . PRO A 1 101 ? 12.999 -5.321 -10.295 1.00 90.12 101 PRO A N 1
ATOM 728 C CA . PRO A 1 101 ? 13.358 -5.088 -8.905 1.00 90.12 101 PRO A CA 1
ATOM 729 C C . PRO A 1 101 ? 12.286 -4.243 -8.210 1.00 90.12 101 PRO A C 1
ATOM 731 O O . PRO A 1 101 ? 12.007 -3.099 -8.588 1.00 90.12 101 PRO A O 1
ATOM 734 N N . CYS A 1 102 ? 11.709 -4.820 -7.164 1.00 92.19 102 CYS A N 1
ATOM 735 C CA . CYS A 1 102 ? 10.649 -4.232 -6.365 1.00 92.19 102 CYS A CA 1
ATOM 736 C C . CYS A 1 102 ? 11.012 -4.258 -4.877 1.00 92.19 102 CYS A C 1
ATOM 738 O O . CYS A 1 102 ? 11.892 -4.989 -4.417 1.00 92.19 102 CYS A O 1
ATOM 740 N N . THR A 1 103 ? 10.297 -3.458 -4.096 1.00 94.31 103 THR A N 1
ATOM 741 C CA . THR A 1 103 ? 10.434 -3.426 -2.643 1.00 94.31 103 THR A CA 1
ATOM 742 C C . THR A 1 103 ? 9.063 -3.617 -2.014 1.00 94.31 103 THR A C 1
ATOM 744 O O . THR A 1 103 ? 8.121 -2.881 -2.311 1.00 94.31 103 THR A O 1
ATOM 747 N N . ALA A 1 104 ? 8.966 -4.595 -1.118 1.00 96.00 104 ALA A N 1
ATOM 748 C CA . ALA A 1 104 ? 7.801 -4.816 -0.280 1.00 96.00 104 ALA A CA 1
ATOM 749 C C . ALA A 1 104 ? 7.965 -4.068 1.051 1.00 96.00 104 ALA A C 1
ATOM 751 O O . ALA A 1 104 ? 8.974 -4.218 1.745 1.00 96.00 104 ALA A O 1
ATOM 752 N N . LEU A 1 105 ? 6.959 -3.278 1.418 1.00 95.50 105 LEU A N 1
ATOM 753 C CA . LEU A 1 105 ? 6.920 -2.465 2.628 1.00 95.50 105 LEU A CA 1
ATOM 754 C C . LEU A 1 105 ? 5.767 -2.927 3.514 1.00 95.50 105 LEU A C 1
ATOM 756 O O . LEU A 1 105 ? 4.600 -2.751 3.166 1.00 95.50 105 LEU A O 1
ATOM 760 N N . LEU A 1 106 ? 6.091 -3.480 4.680 1.00 96.69 106 LEU A N 1
ATOM 761 C CA . LEU A 1 106 ? 5.111 -3.763 5.722 1.00 96.69 106 LEU A CA 1
ATOM 762 C C . LEU A 1 106 ? 5.041 -2.579 6.679 1.00 96.69 106 LEU A C 1
ATOM 764 O O . LEU A 1 106 ? 6.030 -2.227 7.324 1.00 96.69 106 LEU A O 1
ATOM 768 N N . ILE A 1 107 ? 3.860 -1.986 6.792 1.00 94.94 107 ILE A N 1
ATOM 769 C CA . ILE A 1 107 ? 3.623 -0.746 7.528 1.00 94.94 107 ILE A CA 1
ATOM 770 C C . ILE A 1 107 ? 2.453 -0.955 8.488 1.00 94.94 107 ILE A C 1
ATOM 772 O O . ILE A 1 107 ? 1.488 -1.651 8.177 1.00 94.94 107 ILE A O 1
ATOM 776 N N . VAL A 1 108 ? 2.532 -0.348 9.668 1.00 94.31 108 VAL A N 1
ATOM 777 C CA . VAL A 1 108 ? 1.453 -0.314 10.663 1.00 94.31 108 VAL A CA 1
ATOM 778 C C . VAL A 1 108 ? 0.970 1.122 10.827 1.00 94.31 108 VAL A C 1
ATOM 780 O O . VAL A 1 108 ? 1.793 2.037 10.935 1.00 94.31 108 VAL A O 1
ATOM 783 N N . ARG A 1 109 ? -0.352 1.325 10.900 1.00 91.62 109 ARG A N 1
ATOM 784 C CA . ARG A 1 109 ? -0.913 2.612 11.337 1.00 91.62 109 ARG A CA 1
ATOM 785 C C . ARG A 1 109 ? -0.690 2.771 12.838 1.00 91.62 109 ARG A C 1
ATOM 787 O O . ARG A 1 109 ? -1.202 1.982 13.636 1.00 91.62 109 ARG A O 1
ATOM 794 N N . SER A 1 110 ? 0.066 3.790 13.227 1.00 86.19 110 SER A N 1
ATOM 795 C CA . SER A 1 110 ? 0.309 4.113 14.634 1.00 86.19 110 SER A CA 1
ATOM 796 C C . SER A 1 110 ? -0.890 4.842 15.251 1.00 86.19 110 SER A C 1
ATOM 798 O O . SER A 1 110 ? -1.721 5.422 14.545 1.00 86.19 110 SER A O 1
ATOM 800 N N . LYS A 1 111 ? -0.994 4.821 16.582 1.00 68.81 111 LYS A N 1
ATOM 801 C CA . LYS A 1 111 ? -1.786 5.818 17.315 1.00 68.81 111 LYS A CA 1
ATOM 802 C C . LYS A 1 111 ? -0.972 7.118 17.344 1.00 68.81 111 LYS A C 1
ATOM 804 O O . LYS A 1 111 ? 0.255 7.041 17.442 1.00 68.81 111 LYS A O 1
ATOM 809 N N . ARG A 1 112 ? -1.636 8.259 17.137 1.00 56.56 112 ARG A N 1
ATOM 810 C CA . ARG A 1 112 ? -1.025 9.563 17.428 1.00 56.56 112 ARG A CA 1
ATOM 811 C C . ARG A 1 112 ? -0.810 9.687 18.927 1.00 56.56 112 ARG A C 1
ATOM 813 O O . ARG A 1 112 ? -1.651 9.117 19.658 1.00 56.56 112 ARG A O 1
#

InterPro domains:
  IPR029063 S-adenosyl-L-methionine-dependent methyltransferase superfamily [G3DSA:3.40.50.150] (1-110)
  IPR029063 S-adenosyl-L-methionine-dependent methyltransferase superfamily [SSF53335] (7-75)

Radius of gyration: 14.57 Å; chains: 1; bounding box: 34×41×36 Å